Protein AF-A0AA39J751-F1 (afdb_monomer_lite)

InterPro domains:
  IPR036537 Adaptor protein Cbl, N-terminal domain superfamily [G3DSA:1.20.930.20] (16-134)

Radius of gyration: 21.86 Å; chains: 1; bounding box: 58×32×69 Å

Secondary structure (DSSP, 8-state):
--HHHHHHHHHHHHHH---HHHHHHHHHHHHHHHHHHHHHTT-HHHHHHHHHHHHHHHHHHHHHHHHGGGGHHHHHHHHHHHHHHHHHHHHHHHHTTSS-SSSTHHHHHHHHHHHHHHHHHHHHHHHHHHHHHHHHHHHHHHHHHHHHHHHHHHTTS-------------------

Organism: Armillaria tabescens (NCBI:txid1929756)

pLDDT: mean 74.86, std 17.62, range [32.31, 93.88]

Foldseek 3Di:
DQLVVLLVLLVVCLVVDPQVLLNVLSVLLSVLSVLLCVQVVPDPLSSLLSNLSSVVSVVLSVVCVVCPPVCSVVSSVLSVVSSVLSVVSNVVSVVLPPDDDDDCVVVSNVVVVVVSVVSSVVSVVSVVVVCVVVVVVVVVVVVVVVVVVVCVVVVPDDDDDDDDDDDDPPPPDDDD

Structure (mmCIF, N/CA/C/O backbone):
data_AF-A0AA39J751-F1
#
_entry.id   AF-A0AA39J751-F1
#
loop_
_atom_site.group_PDB
_atom_site.id
_atom_site.type_symbol
_atom_site.label_atom_id
_atom_site.label_alt_id
_atom_site.label_comp_id
_atom_site.label_asym_id
_atom_site.label_entity_id
_atom_site.label_seq_id
_atom_site.pdbx_PDB_ins_code
_atom_site.Cartn_x
_atom_site.Cartn_y
_atom_site.Cartn_z
_atom_site.occupancy
_atom_site.B_iso_or_equiv
_atom_site.auth_seq_id
_atom_site.auth_comp_id
_atom_site.auth_asym_id
_atom_site.auth_atom_id
_atom_site.pdbx_PDB_model_num
ATOM 1 N N . MET A 1 1 ? -1.130 17.991 13.499 1.00 44.69 1 MET A N 1
ATOM 2 C CA . MET A 1 1 ? -2.196 17.368 12.685 1.00 44.69 1 MET A CA 1
ATOM 3 C C . MET A 1 1 ? -1.566 16.686 11.463 1.00 44.69 1 MET A C 1
ATOM 5 O O . MET A 1 1 ? -1.571 17.289 10.403 1.00 44.69 1 MET A O 1
ATOM 9 N N . PRO A 1 2 ? -0.968 15.486 11.592 1.00 52.69 2 PRO A N 1
ATOM 10 C CA . PRO A 1 2 ? -0.343 14.783 10.456 1.00 52.69 2 PRO A CA 1
ATOM 11 C C . PRO A 1 2 ? -1.305 13.829 9.717 1.00 52.69 2 PRO A C 1
ATOM 13 O O . PRO A 1 2 ? -1.109 13.541 8.549 1.00 52.69 2 PRO A O 1
ATOM 16 N N . ALA A 1 3 ? -2.363 13.363 10.385 1.00 51.06 3 ALA A N 1
ATOM 17 C CA . ALA A 1 3 ? -3.207 12.248 9.940 1.00 51.06 3 ALA A CA 1
ATOM 18 C C . ALA A 1 3 ? -4.191 12.637 8.810 1.00 51.06 3 ALA A C 1
ATOM 20 O O . ALA A 1 3 ? -4.148 12.081 7.716 1.00 51.06 3 ALA A O 1
ATOM 21 N N . LEU A 1 4 ? -4.925 13.745 8.997 1.00 56.97 4 LEU A N 1
ATOM 22 C CA . LEU A 1 4 ? -5.780 14.348 7.960 1.00 56.97 4 LEU A CA 1
ATOM 23 C C . LEU A 1 4 ? -5.003 14.705 6.677 1.00 56.97 4 LEU A C 1
ATOM 25 O O . LEU A 1 4 ? -5.584 14.791 5.604 1.00 56.97 4 LEU A O 1
ATOM 29 N N . ASN A 1 5 ? -3.690 14.919 6.797 1.00 73.31 5 ASN A N 1
ATOM 30 C CA . ASN A 1 5 ? -2.817 15.235 5.675 1.00 73.31 5 ASN A CA 1
ATOM 31 C C . ASN A 1 5 ? -2.575 14.004 4.784 1.00 73.31 5 ASN A C 1
ATOM 33 O O . ASN A 1 5 ? -2.572 14.139 3.569 1.00 73.31 5 ASN A O 1
ATOM 37 N N . ALA A 1 6 ? -2.426 12.808 5.368 1.00 75.00 6 ALA A N 1
ATOM 38 C CA . ALA A 1 6 ? -2.162 11.582 4.614 1.00 75.00 6 ALA A CA 1
ATOM 39 C C . ALA A 1 6 ? -3.370 11.165 3.761 1.00 75.00 6 ALA A C 1
ATOM 41 O O . ALA A 1 6 ? -3.232 10.978 2.559 1.00 75.00 6 ALA A O 1
ATOM 42 N N . SER A 1 7 ? -4.571 11.089 4.347 1.00 78.75 7 SER A N 1
ATOM 43 C CA . SER A 1 7 ? -5.783 10.748 3.580 1.00 78.75 7 SER A CA 1
ATOM 44 C C . SER A 1 7 ? -6.075 11.774 2.475 1.00 78.75 7 SER A C 1
ATOM 46 O O . SER A 1 7 ? -6.385 11.403 1.346 1.00 78.75 7 SER A O 1
ATOM 48 N N . LEU A 1 8 ? -5.902 13.069 2.767 1.00 83.00 8 LEU A N 1
ATOM 49 C CA . LEU A 1 8 ? -6.134 14.149 1.803 1.00 83.00 8 LEU A CA 1
ATOM 50 C C . LEU A 1 8 ? -5.124 14.112 0.643 1.00 83.00 8 LEU A C 1
ATOM 52 O O . LEU A 1 8 ? -5.510 14.302 -0.506 1.00 83.00 8 LEU A O 1
ATOM 56 N N . GLN A 1 9 ? -3.853 13.803 0.913 1.00 82.19 9 GLN A N 1
ATOM 57 C CA . GLN A 1 9 ? -2.849 13.607 -0.138 1.00 82.19 9 GLN A CA 1
ATOM 58 C C . GLN A 1 9 ? -3.216 12.450 -1.070 1.00 82.19 9 GLN A C 1
ATOM 60 O O . GLN A 1 9 ? -3.222 12.640 -2.285 1.00 82.19 9 GLN A O 1
ATOM 65 N N . VAL A 1 10 ? -3.596 11.288 -0.525 1.00 80.50 10 VAL A N 1
ATOM 66 C CA . VAL A 1 10 ? -4.036 10.160 -1.361 1.00 80.50 10 VAL A CA 1
ATOM 67 C C . VAL A 1 10 ? -5.333 10.493 -2.110 1.00 80.50 10 VAL A C 1
ATOM 69 O O . VAL A 1 10 ? -5.489 10.106 -3.265 1.00 80.50 10 VAL A O 1
ATOM 72 N N . ALA A 1 11 ? -6.252 11.251 -1.508 1.00 81.50 11 ALA A N 1
ATOM 73 C CA . ALA A 1 11 ? -7.476 11.684 -2.179 1.00 81.50 11 ALA A CA 1
ATOM 74 C C . ALA A 1 11 ? -7.195 12.574 -3.403 1.00 81.50 11 ALA A C 1
ATOM 76 O O . ALA A 1 11 ? -7.826 12.391 -4.442 1.00 81.50 11 ALA A O 1
ATOM 77 N N . ASN A 1 12 ? -6.197 13.458 -3.330 1.00 83.38 12 ASN A N 1
ATOM 78 C CA . ASN A 1 12 ? -5.778 14.259 -4.484 1.00 83.38 12 ASN A CA 1
ATOM 79 C C . ASN A 1 12 ? -5.253 13.383 -5.636 1.00 83.38 12 ASN A C 1
ATOM 81 O O . ASN A 1 12 ? -5.493 13.695 -6.800 1.00 83.38 12 ASN A O 1
ATOM 85 N N . ILE A 1 13 ? -4.582 12.266 -5.326 1.00 82.25 13 ILE A N 1
ATOM 86 C CA . ILE A 1 13 ? -4.140 11.297 -6.342 1.00 82.25 13 ILE A CA 1
ATOM 87 C C . ILE A 1 13 ? -5.348 10.681 -7.056 1.00 82.25 13 ILE A C 1
ATOM 89 O O . ILE A 1 13 ? -5.309 10.491 -8.267 1.00 82.25 13 ILE A O 1
ATOM 93 N N . ILE A 1 14 ? -6.445 10.403 -6.343 1.00 83.25 14 ILE A N 1
ATOM 94 C CA . ILE A 1 14 ? -7.677 9.876 -6.955 1.00 83.25 14 ILE A CA 1
ATOM 95 C C . ILE A 1 14 ? -8.238 10.868 -7.977 1.00 83.25 14 ILE A C 1
ATOM 97 O O . ILE A 1 14 ? -8.622 10.459 -9.068 1.00 83.25 14 ILE A O 1
ATOM 101 N N . GLU A 1 15 ? -8.282 12.157 -7.638 1.00 78.00 15 GLU A N 1
ATOM 102 C CA . GLU A 1 15 ? -8.803 13.196 -8.536 1.00 78.00 15 GLU A CA 1
ATOM 103 C C . GLU A 1 15 ? -7.906 13.427 -9.761 1.00 78.00 15 GLU A C 1
ATOM 105 O O . GLU A 1 15 ? -8.407 13.754 -10.838 1.00 78.00 15 GLU A O 1
ATOM 110 N N . ALA A 1 16 ? -6.591 13.248 -9.610 1.00 79.25 16 ALA A N 1
ATOM 111 C CA . ALA A 1 16 ? -5.612 13.468 -10.671 1.00 79.25 16 ALA A CA 1
ATOM 112 C C . ALA A 1 16 ? -5.353 12.232 -11.552 1.00 79.25 16 ALA A C 1
ATOM 114 O O . ALA A 1 16 ? -4.878 12.370 -12.683 1.00 79.25 16 ALA A O 1
ATOM 115 N N . SER A 1 17 ? -5.624 11.022 -11.056 1.00 77.69 17 SER A N 1
ATOM 116 C CA . SER A 1 17 ? -5.229 9.792 -11.740 1.00 77.69 17 SER A CA 1
ATOM 117 C C . SER A 1 17 ? -6.149 9.452 -12.911 1.00 77.69 17 SER A C 1
ATOM 119 O O . SER A 1 17 ? -7.360 9.317 -12.769 1.00 77.69 17 SER A O 1
ATOM 121 N N . VAL A 1 18 ? -5.545 9.217 -14.076 1.00 79.25 18 VAL A N 1
ATOM 122 C CA . VAL A 1 18 ? -6.218 8.684 -15.278 1.00 79.25 18 VAL A CA 1
ATOM 123 C C . VAL A 1 18 ? -5.935 7.179 -15.440 1.00 79.25 18 VAL A C 1
ATOM 125 O O . VAL A 1 18 ? -6.320 6.557 -16.428 1.00 79.25 18 VAL A O 1
ATOM 128 N N . ILE A 1 19 ? -5.230 6.576 -14.475 1.00 85.06 19 ILE A N 1
ATOM 129 C CA . ILE A 1 19 ? -4.712 5.210 -14.552 1.00 85.06 19 ILE A CA 1
ATOM 130 C C . ILE A 1 19 ? -5.529 4.309 -13.615 1.00 85.06 19 ILE A C 1
ATOM 132 O O . ILE A 1 19 ? -5.370 4.396 -12.394 1.00 85.06 19 ILE A O 1
ATOM 136 N N . PRO A 1 20 ? -6.357 3.386 -14.149 1.00 88.44 20 PRO A N 1
ATOM 137 C CA . PRO A 1 20 ? -7.373 2.693 -13.353 1.00 88.44 20 PRO A CA 1
ATOM 138 C C . PRO A 1 20 ? -6.842 1.905 -12.148 1.00 88.44 20 PRO A C 1
ATOM 140 O O . PRO A 1 20 ? -7.502 1.835 -11.114 1.00 88.44 20 PRO A O 1
ATOM 143 N N . TYR A 1 21 ? -5.660 1.291 -12.261 1.00 88.69 21 TYR A N 1
ATOM 144 C CA . TYR A 1 21 ? -5.075 0.501 -11.169 1.00 88.69 21 TYR A CA 1
ATOM 145 C C . TYR A 1 21 ? -4.431 1.369 -10.075 1.00 88.69 21 TYR A C 1
ATOM 147 O O . TYR A 1 21 ? -4.391 0.956 -8.922 1.00 88.69 21 TYR A O 1
ATOM 155 N N . VAL A 1 22 ? -3.969 2.581 -10.400 1.00 89.75 22 VAL A N 1
ATOM 156 C CA . VAL A 1 22 ? -3.473 3.543 -9.399 1.00 89.75 22 VAL A CA 1
ATOM 157 C C . VAL A 1 22 ? -4.650 4.166 -8.657 1.00 89.75 22 VAL A C 1
ATOM 159 O O . VAL A 1 22 ? -4.647 4.222 -7.431 1.00 89.75 22 VAL A O 1
ATOM 162 N N . GLU A 1 23 ? -5.695 4.560 -9.386 1.00 91.31 23 GLU A N 1
ATOM 163 C CA . GLU A 1 23 ? -6.921 5.109 -8.804 1.00 91.31 23 GLU A CA 1
ATOM 164 C C . GLU A 1 23 ? -7.580 4.119 -7.828 1.00 91.31 23 GLU A C 1
ATOM 166 O O . GLU A 1 23 ? -7.971 4.485 -6.716 1.00 91.31 23 GLU A O 1
ATOM 171 N N . LYS A 1 24 ? -7.680 2.843 -8.223 1.00 92.88 24 LYS A N 1
ATOM 172 C CA . LYS A 1 24 ? -8.245 1.783 -7.380 1.00 92.88 24 LYS A CA 1
ATOM 173 C C . LYS A 1 24 ? -7.438 1.586 -6.094 1.00 92.88 24 LYS A C 1
ATOM 175 O O . LYS A 1 24 ? -8.032 1.556 -5.013 1.00 9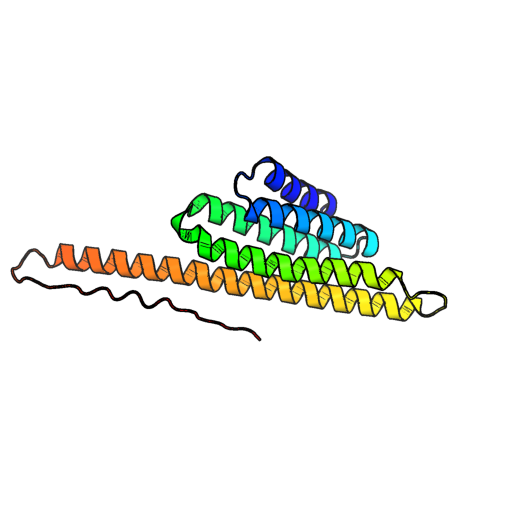2.88 24 LYS A O 1
ATOM 180 N N . LEU A 1 25 ? -6.112 1.506 -6.203 1.00 93.38 25 LEU A N 1
ATOM 181 C CA . LEU A 1 25 ? -5.218 1.416 -5.052 1.00 93.38 25 LEU A CA 1
ATOM 182 C C . LEU A 1 25 ? -5.381 2.627 -4.121 1.00 93.38 25 LEU A C 1
ATOM 184 O O . LEU A 1 25 ? -5.545 2.452 -2.914 1.00 93.38 25 LEU A O 1
ATOM 188 N N . ALA A 1 26 ? -5.395 3.844 -4.671 1.00 93.44 26 ALA A N 1
ATOM 189 C CA . ALA A 1 26 ? -5.534 5.080 -3.905 1.00 93.44 26 ALA A CA 1
ATOM 190 C C . ALA A 1 26 ? -6.867 5.136 -3.137 1.00 93.44 26 ALA A C 1
ATOM 192 O O . ALA A 1 26 ? -6.884 5.433 -1.942 1.00 93.44 26 ALA A O 1
ATOM 193 N N . LYS A 1 27 ? -7.981 4.746 -3.772 1.00 92.56 27 LYS A N 1
ATOM 194 C CA . LYS A 1 27 ? -9.295 4.623 -3.110 1.00 92.56 27 LYS A CA 1
ATOM 195 C C . LYS A 1 27 ? -9.263 3.661 -1.925 1.00 92.56 27 LYS A C 1
ATOM 197 O O . LYS A 1 27 ? -9.809 3.965 -0.863 1.00 92.56 27 LYS A O 1
ATOM 202 N N . LEU A 1 28 ? -8.629 2.503 -2.095 1.00 93.88 28 LEU A N 1
ATOM 203 C CA . LEU A 1 28 ? -8.510 1.522 -1.021 1.00 93.88 28 LEU A CA 1
ATOM 204 C C . LEU A 1 28 ? -7.607 2.030 0.113 1.00 93.88 28 LEU A C 1
ATOM 206 O O . LEU A 1 28 ? -7.941 1.851 1.284 1.00 93.88 28 LEU A O 1
ATOM 210 N N . ALA A 1 29 ? -6.501 2.697 -0.218 1.00 93.69 29 ALA A N 1
ATOM 211 C CA . ALA A 1 29 ? -5.597 3.296 0.757 1.00 93.69 29 ALA A CA 1
ATOM 212 C C . ALA A 1 29 ? -6.291 4.371 1.608 1.00 93.69 29 ALA A C 1
ATOM 214 O O . ALA A 1 29 ? -6.172 4.322 2.831 1.00 93.69 29 ALA A O 1
ATOM 215 N N . VAL A 1 30 ? -7.085 5.264 1.000 1.00 93.31 30 VAL A N 1
ATOM 216 C CA . VAL A 1 30 ? -7.921 6.239 1.731 1.00 93.31 30 VAL A CA 1
ATOM 217 C C . VAL A 1 30 ? -8.839 5.527 2.724 1.00 93.31 30 VAL A C 1
ATOM 219 O O . VAL A 1 30 ? -8.818 5.833 3.915 1.00 93.31 30 VAL A O 1
ATOM 222 N N . ALA A 1 31 ? -9.584 4.514 2.268 1.00 91.88 31 ALA A N 1
ATOM 223 C CA . ALA A 1 31 ? -10.505 3.776 3.131 1.00 91.88 31 ALA A CA 1
ATOM 224 C C . ALA A 1 31 ? -9.791 3.097 4.317 1.00 91.88 31 ALA A C 1
ATOM 226 O O . ALA A 1 31 ? -10.306 3.084 5.438 1.00 91.88 31 ALA A O 1
ATOM 227 N N . VAL A 1 32 ? -8.595 2.543 4.096 1.00 90.19 32 VAL A N 1
ATOM 228 C CA . VAL A 1 32 ? -7.786 1.928 5.158 1.00 90.19 32 VAL A CA 1
ATOM 229 C C . VAL A 1 32 ? -7.256 2.969 6.142 1.00 90.19 32 VAL A C 1
ATOM 231 O O . VAL A 1 32 ? -7.359 2.745 7.348 1.00 90.19 32 VAL A O 1
ATOM 234 N N . ILE A 1 33 ? -6.734 4.102 5.662 1.00 90.56 33 ILE A N 1
ATOM 235 C CA . ILE A 1 33 ? -6.237 5.199 6.507 1.00 90.56 33 ILE A CA 1
ATOM 236 C C . ILE A 1 33 ? -7.360 5.718 7.414 1.00 90.56 33 ILE A C 1
ATOM 238 O O . ILE A 1 33 ? -7.184 5.805 8.629 1.00 90.56 33 ILE A O 1
ATOM 242 N N . GLU A 1 34 ? -8.552 5.960 6.868 1.00 89.25 34 GLU A N 1
ATOM 243 C CA . GLU A 1 34 ? -9.710 6.403 7.652 1.00 89.25 34 GLU A CA 1
ATOM 244 C C . GLU A 1 34 ? -10.137 5.368 8.709 1.00 89.25 34 GLU A C 1
ATOM 246 O O . GLU A 1 34 ? -10.457 5.713 9.854 1.00 89.25 34 GLU A O 1
ATOM 251 N N . LEU A 1 35 ? -10.126 4.076 8.359 1.00 85.75 35 LEU A N 1
ATOM 252 C CA . LEU A 1 35 ? -10.429 2.993 9.300 1.00 85.75 35 LEU A CA 1
ATOM 253 C C . LEU A 1 35 ? -9.394 2.905 10.426 1.00 85.75 35 LEU A C 1
ATOM 255 O O . LEU A 1 35 ? -9.772 2.716 11.591 1.00 85.75 35 LEU A O 1
ATOM 259 N N . LEU A 1 36 ? -8.112 3.040 10.085 1.00 85.69 36 LEU A N 1
ATOM 260 C CA . LEU A 1 36 ? -6.993 3.051 11.020 1.00 85.69 36 LEU A CA 1
ATOM 261 C C . LEU A 1 36 ? -7.102 4.226 11.989 1.00 85.69 36 LEU A C 1
ATOM 263 O O . LEU A 1 36 ? -7.032 4.015 13.196 1.00 85.69 36 LEU A O 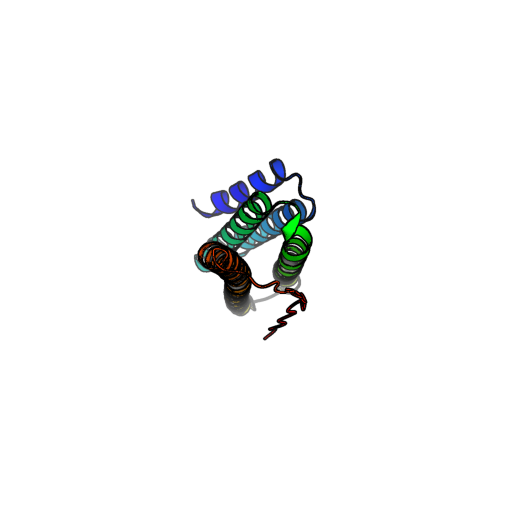1
ATOM 267 N N . GLU A 1 37 ? -7.366 5.437 11.506 1.00 83.88 37 GLU A N 1
ATOM 268 C CA . GLU A 1 37 ? -7.540 6.621 12.353 1.00 83.88 37 GLU A CA 1
ATOM 269 C C . GLU A 1 37 ? -8.728 6.472 13.308 1.00 83.88 37 GLU A C 1
ATOM 271 O O . GLU A 1 37 ? -8.610 6.700 14.519 1.00 83.88 37 GLU A O 1
ATOM 276 N N . LYS A 1 38 ? -9.868 6.003 12.785 1.00 82.62 38 LYS A N 1
ATOM 277 C CA . LYS A 1 38 ? -11.094 5.811 13.566 1.00 82.62 38 LYS A CA 1
ATOM 278 C C . LYS A 1 38 ? -10.913 4.793 14.692 1.00 82.62 38 LYS A C 1
ATOM 280 O O . LYS A 1 38 ? -11.452 4.978 15.785 1.00 82.62 38 LYS A O 1
ATOM 285 N N . LYS A 1 39 ? -10.192 3.696 14.439 1.00 77.44 39 LYS A N 1
ATOM 286 C CA . LYS A 1 39 ? -10.001 2.598 15.408 1.00 77.44 39 LYS A CA 1
ATOM 287 C C . LYS A 1 39 ? -8.769 2.793 16.292 1.00 77.44 39 LYS A C 1
ATOM 289 O O . LYS A 1 39 ? -8.772 2.381 17.451 1.00 77.44 39 LYS A O 1
ATOM 294 N N . GLY A 1 40 ? -7.752 3.459 15.764 1.00 72.50 40 GLY A N 1
ATOM 295 C CA . GLY A 1 40 ? -6.437 3.637 16.357 1.00 72.50 40 GLY A CA 1
ATOM 296 C C . GLY A 1 40 ? -6.318 4.739 17.397 1.00 72.50 40 GLY A C 1
ATOM 297 O O . GLY A 1 40 ? -5.287 4.819 18.056 1.00 72.50 40 GLY A O 1
ATOM 298 N N . LYS A 1 41 ? -7.361 5.557 17.600 1.00 72.06 41 LYS A N 1
ATOM 299 C CA . LYS A 1 41 ? -7.428 6.580 18.664 1.00 72.06 41 LYS A CA 1
ATOM 300 C C . LYS A 1 41 ? -6.158 7.453 18.755 1.00 72.06 41 LYS A C 1
ATOM 302 O O . LYS A 1 41 ? -5.680 7.719 19.855 1.00 72.06 41 LYS A O 1
ATOM 307 N N . ASN A 1 42 ? -5.618 7.900 17.618 1.00 67.06 42 ASN A N 1
ATOM 308 C CA . ASN A 1 42 ? -4.429 8.767 17.526 1.00 67.06 42 ASN A CA 1
ATOM 309 C C . ASN A 1 42 ? -3.121 8.205 18.113 1.00 67.06 42 ASN A C 1
ATOM 311 O O . ASN A 1 42 ? -2.235 8.990 18.467 1.00 67.06 42 ASN A O 1
ATOM 315 N N . ARG A 1 43 ? -2.966 6.882 18.209 1.00 82.50 43 ARG A N 1
ATOM 316 C CA . ARG A 1 43 ? -1.664 6.301 18.554 1.00 82.50 43 ARG A CA 1
ATOM 317 C C . ARG A 1 43 ? -0.610 6.620 17.491 1.00 82.50 43 ARG A C 1
ATOM 319 O O . ARG A 1 43 ? -0.937 6.832 16.326 1.00 82.50 43 ARG A O 1
ATOM 326 N N . GLU A 1 44 ? 0.645 6.685 17.916 1.00 84.94 44 GLU A N 1
ATOM 327 C CA . GLU A 1 44 ? 1.746 7.084 17.037 1.00 84.94 44 GLU A CA 1
ATOM 328 C C . GLU A 1 44 ? 2.053 6.030 15.969 1.00 84.94 44 GLU A C 1
ATOM 330 O O . GLU A 1 44 ? 2.194 6.372 14.802 1.00 84.94 44 GLU A O 1
ATOM 335 N N . ASP A 1 45 ? 2.012 4.749 16.336 1.00 82.88 45 ASP A N 1
ATOM 336 C CA . ASP A 1 45 ? 2.141 3.606 15.420 1.00 82.88 45 ASP A CA 1
ATOM 337 C C . ASP A 1 45 ? 1.118 3.645 14.271 1.00 82.88 45 ASP A C 1
ATOM 339 O O . ASP A 1 45 ? 1.442 3.337 13.126 1.00 82.88 45 ASP A O 1
ATOM 343 N N . VAL A 1 46 ? -0.111 4.076 14.562 1.00 85.81 46 VAL A N 1
ATOM 344 C CA . VAL A 1 46 ? -1.179 4.260 13.574 1.00 85.81 46 VAL A CA 1
ATOM 345 C C . VAL A 1 46 ? -0.847 5.398 12.616 1.00 85.81 46 VAL A C 1
ATOM 347 O O . VAL A 1 46 ? -1.024 5.239 11.413 1.00 85.81 46 VAL A O 1
ATOM 350 N N . LYS A 1 47 ? -0.355 6.536 13.122 1.00 87.56 47 LYS A N 1
ATOM 351 C CA . LYS A 1 47 ? 0.023 7.673 12.268 1.00 87.56 47 LYS A CA 1
ATOM 352 C C . LYS A 1 47 ? 1.189 7.316 11.358 1.00 87.56 47 LYS A C 1
ATOM 354 O O . LYS A 1 47 ? 1.114 7.588 10.166 1.00 87.56 47 LYS A O 1
ATOM 359 N N . GLU A 1 48 ? 2.216 6.675 11.911 1.00 89.19 48 GLU A N 1
ATOM 360 C CA . GLU A 1 48 ? 3.371 6.202 11.149 1.00 89.19 48 GLU A CA 1
ATOM 361 C C . GLU A 1 48 ? 2.947 5.215 10.058 1.00 89.19 48 GLU A C 1
ATOM 363 O O . GLU A 1 48 ? 3.438 5.293 8.936 1.00 89.19 48 GLU A O 1
ATOM 368 N N . LEU A 1 49 ? 2.007 4.308 10.351 1.00 89.94 49 LEU A N 1
ATOM 369 C CA . LEU A 1 49 ? 1.467 3.395 9.346 1.00 89.94 49 LEU A CA 1
ATOM 370 C C . LEU A 1 49 ? 0.684 4.142 8.255 1.00 89.94 49 LEU A C 1
ATOM 372 O O . LEU A 1 49 ? 0.903 3.874 7.076 1.00 89.94 49 LEU A O 1
ATOM 376 N N . CYS A 1 50 ? -0.187 5.089 8.615 1.00 90.62 50 CYS A N 1
ATOM 377 C CA . CYS A 1 50 ? -0.931 5.897 7.642 1.00 90.62 50 CYS A CA 1
ATOM 378 C C . CYS A 1 50 ? 0.006 6.706 6.732 1.00 90.62 50 CYS A C 1
ATOM 380 O O . CYS A 1 50 ? -0.181 6.729 5.516 1.00 90.62 50 CYS A O 1
ATOM 382 N N . GLU A 1 51 ? 1.036 7.332 7.302 1.00 91.12 51 GLU A N 1
ATOM 383 C CA . GLU A 1 51 ? 2.056 8.063 6.548 1.00 91.12 51 GLU A CA 1
ATOM 384 C C . GLU A 1 51 ? 2.875 7.122 5.659 1.00 91.12 51 GLU A C 1
ATOM 386 O O . GLU A 1 51 ? 3.131 7.426 4.496 1.00 91.12 51 GLU A O 1
ATOM 391 N N . SER A 1 52 ? 3.224 5.939 6.171 1.00 91.31 52 SER A N 1
ATOM 392 C CA . SER A 1 52 ? 3.931 4.909 5.413 1.00 91.31 52 SER A CA 1
ATOM 393 C C . SER A 1 52 ? 3.135 4.463 4.183 1.00 91.31 52 SER A C 1
ATOM 395 O O . SER A 1 52 ? 3.708 4.411 3.095 1.00 91.31 52 SER A O 1
ATOM 397 N N . ILE A 1 53 ? 1.827 4.216 4.335 1.00 91.19 53 ILE A N 1
ATOM 398 C CA . ILE A 1 53 ? 0.910 3.870 3.237 1.00 91.19 53 ILE A CA 1
ATOM 399 C C . ILE A 1 53 ? 0.829 5.014 2.222 1.00 91.19 53 ILE A C 1
ATOM 401 O O . ILE A 1 53 ? 1.019 4.773 1.032 1.00 91.19 53 ILE A O 1
ATOM 405 N N . ASN A 1 54 ? 0.586 6.247 2.681 1.00 91.44 54 ASN A N 1
ATOM 406 C CA . ASN A 1 54 ? 0.514 7.427 1.816 1.00 91.44 54 ASN A CA 1
ATOM 407 C C . ASN A 1 54 ? 1.791 7.596 0.985 1.00 91.44 54 ASN A C 1
ATOM 409 O O . ASN A 1 54 ? 1.723 7.698 -0.235 1.00 91.44 54 ASN A O 1
ATOM 413 N N . ASN A 1 55 ? 2.959 7.536 1.627 1.00 90.94 55 ASN A N 1
ATOM 414 C CA . ASN A 1 55 ? 4.242 7.688 0.947 1.00 90.94 55 ASN A CA 1
ATOM 415 C C . ASN A 1 55 ? 4.452 6.609 -0.123 1.00 90.94 55 ASN A C 1
ATOM 417 O O . ASN A 1 55 ? 4.928 6.925 -1.210 1.00 90.94 55 ASN A O 1
ATOM 421 N N . THR A 1 56 ? 4.070 5.355 0.146 1.00 89.81 56 THR A N 1
ATOM 422 C CA . THR A 1 56 ? 4.152 4.287 -0.862 1.00 89.81 56 THR A CA 1
ATOM 423 C C . THR A 1 56 ? 3.242 4.567 -2.057 1.00 89.81 56 THR A C 1
ATOM 425 O O . THR A 1 56 ? 3.701 4.462 -3.192 1.00 89.81 56 THR A O 1
ATOM 428 N N . VAL A 1 57 ? 1.980 4.957 -1.831 1.00 90.62 57 VAL A N 1
ATOM 429 C CA . VAL A 1 57 ? 1.040 5.256 -2.928 1.00 90.62 57 VAL A CA 1
ATOM 430 C C . VAL A 1 57 ? 1.540 6.426 -3.780 1.00 90.62 57 VAL A C 1
ATOM 432 O O . VAL A 1 57 ? 1.534 6.324 -5.004 1.00 90.62 57 VAL A O 1
ATOM 435 N N . THR A 1 58 ? 2.045 7.492 -3.155 1.00 89.12 58 THR A N 1
ATOM 436 C CA . THR A 1 58 ? 2.626 8.650 -3.856 1.00 89.12 58 THR A CA 1
ATOM 437 C C . THR A 1 58 ? 3.848 8.266 -4.693 1.00 89.12 58 THR A C 1
ATOM 439 O O . THR A 1 58 ? 3.986 8.704 -5.833 1.00 89.12 58 THR A O 1
ATOM 442 N N . VAL A 1 59 ? 4.736 7.418 -4.162 1.00 87.81 59 VAL A N 1
ATOM 443 C CA . VAL A 1 59 ? 5.914 6.937 -4.904 1.00 87.81 59 VAL A CA 1
ATOM 444 C C . VAL A 1 59 ? 5.498 6.099 -6.113 1.00 87.81 59 VAL A C 1
ATOM 446 O O . VAL A 1 59 ? 6.044 6.293 -7.199 1.00 87.81 59 VAL A O 1
ATOM 449 N N . ILE A 1 60 ? 4.517 5.206 -5.950 1.00 88.06 60 ILE A N 1
ATOM 450 C CA . ILE A 1 60 ? 3.972 4.408 -7.054 1.00 88.06 60 ILE A CA 1
ATOM 451 C C . ILE A 1 60 ? 3.380 5.324 -8.129 1.00 88.06 60 ILE A C 1
ATOM 453 O O . ILE A 1 60 ? 3.720 5.175 -9.299 1.00 88.06 60 ILE A O 1
ATOM 457 N N . GLU A 1 61 ? 2.537 6.287 -7.752 1.00 89.31 61 GLU A N 1
ATOM 458 C CA . GLU A 1 61 ? 1.927 7.227 -8.698 1.00 89.31 61 GLU A CA 1
ATOM 459 C C . GLU A 1 61 ? 2.984 8.035 -9.466 1.00 89.31 61 GLU A C 1
ATOM 461 O O . GLU A 1 61 ? 2.951 8.073 -10.698 1.00 89.31 61 GLU A O 1
ATOM 466 N N . THR A 1 62 ? 3.981 8.577 -8.761 1.00 86.69 62 THR A N 1
ATOM 467 C CA . THR A 1 62 ? 5.096 9.312 -9.375 1.00 86.69 62 THR A CA 1
ATOM 468 C C . THR A 1 62 ? 5.851 8.443 -10.384 1.00 86.69 62 THR A C 1
ATOM 470 O O . THR A 1 62 ? 6.140 8.877 -11.499 1.00 86.69 62 THR A O 1
ATOM 473 N N . LEU A 1 63 ? 6.165 7.195 -10.029 1.00 83.06 63 LEU A N 1
ATOM 474 C CA . LEU A 1 63 ? 6.960 6.316 -10.889 1.00 83.06 63 LEU A CA 1
ATOM 475 C C . LEU A 1 63 ? 6.182 5.792 -12.090 1.00 83.06 63 LEU A C 1
ATOM 477 O O . LEU A 1 63 ? 6.757 5.697 -13.177 1.00 83.06 63 LEU A O 1
ATOM 481 N N . VAL A 1 64 ? 4.886 5.532 -11.922 1.00 85.56 64 VAL A N 1
ATOM 482 C CA . VAL A 1 64 ? 3.979 5.230 -13.032 1.00 85.56 64 VAL A CA 1
ATOM 483 C C . VAL A 1 64 ? 3.918 6.416 -13.999 1.00 85.56 64 VAL A C 1
ATOM 485 O O . VAL A 1 64 ? 4.030 6.217 -15.208 1.00 85.56 64 VAL A O 1
ATOM 488 N N . ALA A 1 65 ? 3.806 7.648 -13.491 1.00 84.12 65 ALA A N 1
ATOM 489 C CA . ALA A 1 65 ? 3.808 8.849 -14.324 1.00 84.12 65 ALA A CA 1
ATOM 490 C C . ALA A 1 65 ? 5.136 9.038 -15.085 1.00 84.12 65 ALA A C 1
ATOM 492 O O . ALA A 1 65 ? 5.127 9.479 -16.233 1.00 84.12 65 ALA A O 1
ATOM 493 N N . MET A 1 66 ? 6.271 8.666 -14.480 1.00 81.25 66 MET A N 1
ATOM 494 C CA . MET A 1 66 ? 7.594 8.749 -15.112 1.00 81.25 66 MET A CA 1
ATOM 495 C C . MET A 1 66 ? 7.834 7.686 -16.194 1.00 81.25 66 MET A C 1
ATOM 497 O O . MET A 1 66 ? 8.440 7.993 -17.217 1.00 81.25 66 MET A O 1
ATOM 501 N N . HIS A 1 67 ? 7.401 6.443 -15.969 1.00 74.75 67 HIS A N 1
ATOM 502 C CA . HIS A 1 67 ? 7.678 5.314 -16.872 1.00 74.75 67 HIS A CA 1
ATOM 503 C C . HIS A 1 67 ? 6.599 5.102 -17.943 1.00 74.75 67 HIS A C 1
ATOM 505 O O . HIS A 1 67 ? 6.828 4.371 -18.911 1.00 74.75 67 HIS A O 1
ATOM 511 N N . GLY A 1 68 ? 5.423 5.720 -17.792 1.00 72.31 68 GLY A N 1
ATOM 512 C CA . GLY A 1 68 ? 4.319 5.588 -18.739 1.00 72.31 68 GLY A CA 1
ATOM 513 C C . GLY A 1 68 ? 3.917 4.126 -18.978 1.00 72.31 68 GLY A C 1
ATOM 514 O O . GLY A 1 68 ? 3.900 3.304 -18.061 1.00 72.31 68 GLY A O 1
ATOM 515 N N . GLU A 1 69 ? 3.596 3.776 -20.227 1.00 71.94 69 GLU A N 1
ATOM 516 C CA . GLU A 1 69 ? 3.099 2.435 -20.575 1.00 71.94 69 GLU A CA 1
ATOM 517 C C . GLU A 1 69 ? 4.163 1.326 -20.506 1.00 71.94 69 GLU A C 1
ATOM 519 O O . GLU A 1 69 ? 3.809 0.163 -20.308 1.00 71.94 69 GLU A O 1
ATOM 524 N N . GLN A 1 70 ? 5.458 1.650 -20.625 1.00 71.69 70 GLN A N 1
ATOM 525 C CA . GLN A 1 70 ? 6.533 0.645 -20.672 1.00 71.69 70 GLN A CA 1
ATOM 526 C C . GLN A 1 70 ? 6.628 -0.192 -19.387 1.00 71.69 70 GLN A C 1
ATOM 528 O O . GLN A 1 70 ? 6.975 -1.369 -19.454 1.00 71.69 70 GLN A O 1
ATOM 533 N N . GLY A 1 71 ? 6.266 0.383 -18.236 1.00 74.81 71 GLY A N 1
ATOM 534 C CA . GLY A 1 71 ? 6.245 -0.310 -16.944 1.00 74.81 71 GLY A CA 1
ATOM 535 C C . GLY A 1 71 ? 4.861 -0.792 -16.497 1.00 74.81 71 GLY A C 1
ATOM 536 O O . GLY A 1 71 ? 4.734 -1.330 -15.398 1.00 74.81 71 GLY A O 1
ATOM 537 N N . ALA A 1 72 ? 3.807 -0.604 -17.300 1.00 81.00 72 ALA A N 1
ATOM 538 C CA . ALA A 1 72 ? 2.422 -0.743 -16.835 1.00 81.00 72 ALA A CA 1
ATOM 539 C C . ALA A 1 72 ? 2.091 -2.133 -16.266 1.00 81.00 72 ALA A C 1
ATOM 541 O O . ALA A 1 72 ? 1.371 -2.232 -15.276 1.00 81.00 72 ALA A O 1
ATOM 542 N N . ALA A 1 73 ? 2.626 -3.207 -16.858 1.00 84.06 73 ALA A N 1
ATOM 543 C CA . ALA A 1 73 ? 2.418 -4.566 -16.354 1.00 84.06 73 ALA A CA 1
ATOM 544 C C . ALA A 1 73 ? 3.020 -4.757 -14.950 1.00 84.06 73 ALA A C 1
ATOM 546 O O . ALA A 1 73 ? 2.343 -5.260 -14.060 1.00 84.06 73 ALA A O 1
ATOM 547 N N . TYR A 1 74 ? 4.249 -4.282 -14.740 1.00 82.75 74 TYR A N 1
ATOM 548 C CA . TYR A 1 74 ? 4.948 -4.359 -13.457 1.00 82.75 74 TYR A CA 1
ATOM 549 C C . TYR A 1 74 ? 4.248 -3.526 -12.373 1.00 82.75 74 TYR A C 1
ATOM 551 O O . TYR A 1 74 ? 3.951 -4.031 -11.292 1.00 82.75 74 TYR A O 1
ATOM 559 N N . PHE A 1 75 ? 3.887 -2.275 -12.677 1.00 86.06 75 PHE A N 1
ATOM 560 C CA . PHE A 1 75 ? 3.169 -1.434 -11.714 1.00 86.06 75 PHE A CA 1
ATOM 561 C C . PHE A 1 75 ? 1.775 -1.968 -11.395 1.00 86.06 75 PHE A C 1
ATOM 563 O O . PHE A 1 75 ? 1.314 -1.837 -10.265 1.00 86.06 75 PHE A O 1
ATOM 570 N N . LYS A 1 76 ? 1.104 -2.603 -12.360 1.00 89.81 76 LYS A N 1
ATOM 571 C CA . LYS A 1 76 ? -0.174 -3.267 -12.110 1.00 89.81 76 LYS A CA 1
ATOM 572 C C . LYS A 1 76 ? -0.026 -4.421 -11.119 1.00 89.81 76 LYS A C 1
ATOM 574 O O . LYS A 1 76 ? -0.892 -4.566 -10.254 1.00 89.81 76 LYS A O 1
ATOM 579 N N . ASP A 1 77 ? 1.037 -5.213 -11.227 1.00 89.06 77 ASP A N 1
ATOM 580 C CA . ASP A 1 77 ? 1.295 -6.328 -10.312 1.00 89.06 77 ASP A CA 1
ATOM 581 C C . ASP A 1 77 ? 1.574 -5.813 -8.889 1.00 89.06 77 ASP A C 1
ATOM 583 O O . ASP A 1 77 ? 0.905 -6.243 -7.950 1.00 89.06 77 ASP A O 1
ATOM 587 N N . ILE A 1 78 ? 2.429 -4.794 -8.737 1.00 87.44 78 ILE A N 1
ATOM 588 C CA . ILE A 1 78 ? 2.694 -4.148 -7.435 1.00 87.44 78 ILE A CA 1
ATOM 589 C C . ILE A 1 78 ? 1.438 -3.520 -6.837 1.00 87.44 78 ILE A C 1
ATOM 591 O O . ILE A 1 78 ? 1.162 -3.697 -5.650 1.00 87.44 78 ILE A O 1
ATOM 595 N N . CYS A 1 79 ? 0.655 -2.789 -7.638 1.00 91.12 79 CYS A N 1
ATOM 596 C CA . CYS A 1 79 ? -0.596 -2.210 -7.158 1.00 91.12 79 CYS A CA 1
ATOM 597 C C . CYS A 1 79 ? -1.559 -3.303 -6.692 1.00 91.12 79 CYS A C 1
ATOM 599 O O . CYS A 1 79 ? -2.198 -3.145 -5.658 1.00 91.12 79 CYS A O 1
ATOM 601 N N . SER A 1 80 ? -1.634 -4.425 -7.412 1.00 91.75 80 SER A N 1
ATOM 602 C CA . SER A 1 80 ? -2.490 -5.557 -7.039 1.00 91.75 80 SER A CA 1
ATOM 603 C C . SER A 1 80 ? -2.035 -6.213 -5.735 1.00 91.75 80 SER A C 1
ATOM 605 O O . SER A 1 80 ? -2.865 -6.581 -4.903 1.00 91.75 80 SER A O 1
ATOM 607 N N . GLU A 1 81 ? -0.726 -6.336 -5.526 1.00 90.38 81 GLU A N 1
ATOM 608 C CA . GLU A 1 81 ? -0.163 -6.869 -4.289 1.00 90.38 81 GLU A CA 1
ATOM 609 C C . GLU A 1 81 ? -0.447 -5.942 -3.098 1.00 90.38 81 GLU A C 1
ATOM 611 O O . GLU A 1 81 ? -0.978 -6.376 -2.070 1.00 90.38 81 GLU A O 1
ATOM 616 N N . MET A 1 82 ? -0.210 -4.639 -3.271 1.00 91.94 82 MET A N 1
ATOM 617 C CA . MET A 1 82 ? -0.533 -3.636 -2.261 1.00 91.94 82 MET A CA 1
ATOM 618 C C . MET A 1 82 ? -2.036 -3.592 -1.956 1.00 91.94 82 MET A C 1
ATOM 620 O O . MET A 1 82 ? -2.425 -3.498 -0.791 1.00 91.94 82 MET A O 1
ATOM 624 N N . GLU A 1 83 ? -2.894 -3.713 -2.972 1.00 92.94 83 GLU A N 1
ATOM 625 C CA . GLU A 1 83 ? -4.343 -3.828 -2.796 1.00 92.94 83 GLU A CA 1
ATOM 626 C C . GLU A 1 83 ? -4.722 -5.056 -1.961 1.00 92.94 83 GLU A C 1
ATOM 628 O O . GLU A 1 83 ? -5.588 -4.964 -1.086 1.00 92.94 83 GLU A O 1
ATOM 633 N N . GLY A 1 84 ? -4.076 -6.199 -2.201 1.00 90.12 84 GLY A N 1
ATOM 634 C CA . GLY A 1 84 ? -4.268 -7.415 -1.414 1.00 90.12 84 GLY A CA 1
ATOM 635 C C . GLY A 1 84 ? -3.938 -7.193 0.061 1.00 90.12 84 GLY A C 1
ATOM 636 O O . GLY A 1 84 ? -4.747 -7.516 0.937 1.00 90.12 84 GLY A O 1
ATOM 637 N N . TYR A 1 85 ? -2.796 -6.559 0.341 1.00 87.50 85 TYR A N 1
ATOM 638 C CA . TYR A 1 85 ? -2.392 -6.231 1.707 1.00 87.50 85 TYR A CA 1
ATOM 639 C C . TYR A 1 85 ? -3.358 -5.260 2.383 1.00 87.50 85 TYR A C 1
ATOM 641 O O . TYR A 1 85 ? -3.823 -5.533 3.491 1.00 87.50 85 TYR A O 1
ATOM 649 N N . LEU A 1 86 ? -3.709 -4.160 1.715 1.00 90.81 86 LEU A N 1
ATOM 650 C CA . LEU A 1 86 ? -4.635 -3.160 2.245 1.00 90.81 86 LEU A CA 1
ATOM 651 C C . LEU A 1 86 ? -6.043 -3.730 2.465 1.00 90.81 86 LEU A C 1
ATOM 653 O O . LEU A 1 86 ? -6.694 -3.403 3.458 1.00 90.81 86 LEU A O 1
ATOM 657 N N . SER A 1 87 ? -6.498 -4.638 1.602 1.00 90.94 87 SER A N 1
ATOM 658 C CA . SER A 1 87 ? -7.774 -5.339 1.786 1.00 90.94 87 SER A CA 1
ATOM 659 C C . SER A 1 87 ? -7.750 -6.236 3.025 1.00 90.94 87 SER A C 1
ATOM 661 O O . SER A 1 87 ? -8.719 -6.255 3.785 1.00 90.94 87 SER A O 1
ATOM 663 N N . GLY A 1 88 ? -6.630 -6.925 3.276 1.00 87.00 88 GLY A N 1
ATOM 664 C CA . GLY A 1 88 ? -6.409 -7.682 4.511 1.00 87.00 88 GLY A CA 1
ATOM 665 C C . GLY A 1 88 ? -6.457 -6.789 5.754 1.00 87.00 88 GLY A C 1
ATOM 666 O O . GLY A 1 88 ? -7.166 -7.109 6.708 1.00 87.00 88 GLY A O 1
ATOM 667 N N . VAL A 1 89 ? -5.802 -5.617 5.699 1.00 85.88 89 VAL A N 1
ATOM 668 C CA . VAL A 1 89 ? -5.879 -4.593 6.759 1.00 85.88 89 VAL A CA 1
ATOM 669 C C . VAL A 1 89 ? -7.329 -4.213 7.034 1.00 85.88 89 VAL A C 1
ATOM 671 O O . VAL A 1 89 ? -7.785 -4.290 8.173 1.00 85.88 89 VAL A O 1
ATOM 674 N N . ALA A 1 90 ? -8.069 -3.813 5.999 1.00 85.88 90 ALA A N 1
ATOM 675 C CA . ALA A 1 90 ? -9.454 -3.382 6.139 1.00 85.88 90 ALA A CA 1
ATOM 676 C C . ALA A 1 90 ? -10.330 -4.477 6.765 1.00 85.88 90 ALA A C 1
ATOM 678 O O . ALA A 1 90 ? -11.110 -4.188 7.677 1.00 85.88 90 ALA A O 1
ATOM 679 N N . HIS A 1 91 ? -10.174 -5.723 6.311 1.00 84.44 91 HIS A N 1
ATOM 680 C CA . HIS A 1 91 ? -10.923 -6.869 6.814 1.00 84.44 91 HIS A CA 1
ATOM 681 C C . HIS A 1 91 ? -10.656 -7.119 8.305 1.00 84.44 91 HIS A C 1
ATOM 683 O O . HIS A 1 91 ? -11.597 -7.178 9.100 1.00 84.44 91 HIS A O 1
ATOM 689 N N . ASP A 1 92 ? -9.389 -7.191 8.715 1.00 79.81 92 ASP A N 1
ATOM 690 C CA . ASP A 1 92 ? -9.024 -7.433 10.115 1.00 79.81 92 ASP A CA 1
ATOM 691 C C . ASP A 1 92 ? -9.477 -6.290 11.025 1.00 79.81 92 ASP A C 1
ATOM 693 O O . ASP A 1 92 ? -9.995 -6.514 12.122 1.00 79.81 92 ASP A O 1
ATOM 697 N N . LEU A 1 93 ? -9.351 -5.045 10.556 1.00 78.12 93 LEU A N 1
ATOM 698 C CA . LEU A 1 93 ? -9.863 -3.882 11.272 1.00 78.12 93 LEU A CA 1
ATOM 699 C C . LEU A 1 93 ? -11.383 -3.973 11.467 1.00 78.12 93 LEU A C 1
ATOM 701 O O . LEU A 1 93 ? -11.886 -3.562 12.518 1.00 78.12 93 LEU A O 1
ATOM 705 N N . GLN A 1 94 ? -12.129 -4.494 10.492 1.00 76.31 94 GLN A N 1
ATOM 706 C CA . GLN A 1 94 ? -13.579 -4.676 10.575 1.00 76.31 94 GLN A CA 1
ATOM 707 C C . GLN A 1 94 ? -13.981 -5.848 11.493 1.00 76.31 94 GLN A C 1
ATOM 709 O O . GLN A 1 94 ? -14.881 -5.661 12.315 1.00 76.31 94 GLN A O 1
ATOM 714 N N . ASP A 1 95 ? -13.291 -6.997 11.461 1.00 69.81 95 ASP A N 1
ATOM 715 C CA . ASP A 1 95 ? -13.620 -8.183 12.286 1.00 69.81 95 ASP A CA 1
ATOM 716 C C . ASP A 1 95 ? -13.485 -7.929 13.801 1.00 69.81 95 ASP A C 1
ATOM 718 O O . ASP A 1 95 ? -14.276 -8.426 14.610 1.00 69.81 95 ASP A O 1
ATOM 722 N N . VAL A 1 96 ? -12.567 -7.042 14.207 1.00 63.31 96 VAL A N 1
ATOM 723 C CA . VAL A 1 96 ? -12.413 -6.586 15.607 1.00 63.31 96 VAL A CA 1
ATOM 724 C C . VAL A 1 96 ? -13.733 -6.043 16.203 1.00 63.31 96 VAL A C 1
ATOM 726 O O . VAL A 1 96 ? -13.909 -6.012 17.423 1.00 63.31 96 VAL A O 1
ATOM 729 N N . GLN A 1 97 ? -14.702 -5.649 15.369 1.00 53.28 97 GLN A N 1
ATOM 730 C CA . GLN A 1 97 ? -16.003 -5.114 15.778 1.00 53.28 97 GLN A CA 1
ATOM 731 C C . GLN A 1 97 ? -17.013 -6.192 16.232 1.00 53.28 97 GLN A C 1
ATOM 733 O O . GLN A 1 97 ? -17.930 -5.877 16.990 1.00 53.28 97 GLN A O 1
ATOM 738 N N . GLY A 1 98 ? -16.850 -7.460 15.830 1.00 52.84 98 GLY A N 1
ATOM 739 C CA . GLY A 1 98 ? -17.873 -8.504 16.002 1.00 52.84 98 GLY A CA 1
ATOM 740 C C . GLY A 1 98 ? -17.897 -9.239 17.351 1.00 52.84 98 GLY A C 1
ATOM 741 O O . GLY A 1 98 ? -18.880 -9.912 17.657 1.00 52.84 98 GLY A O 1
ATOM 742 N N . LYS A 1 99 ? -16.846 -9.150 18.183 1.00 52.50 99 LYS A N 1
ATOM 743 C CA . LYS A 1 99 ? -16.634 -10.106 19.302 1.00 52.50 99 LYS A CA 1
ATOM 744 C C . LYS A 1 99 ? -16.604 -9.539 20.728 1.00 52.50 99 LYS A C 1
ATOM 746 O O . LYS A 1 99 ? -16.233 -10.263 21.652 1.00 52.50 99 LYS A O 1
ATOM 751 N N . HIS A 1 100 ? -17.025 -8.297 20.972 1.00 51.94 100 HIS A N 1
ATOM 752 C CA . HIS A 1 100 ? -16.848 -7.675 22.296 1.00 51.94 100 HIS A CA 1
ATOM 753 C C . HIS A 1 100 ? -18.150 -7.402 23.069 1.00 51.94 100 HIS A C 1
ATOM 755 O O . HIS A 1 100 ? -18.562 -6.260 23.246 1.00 51.94 100 HIS A O 1
ATOM 761 N N . ARG A 1 101 ? -18.738 -8.466 23.642 1.00 50.12 101 ARG A N 1
ATOM 762 C CA . ARG A 1 101 ? -19.470 -8.396 24.924 1.00 50.12 101 ARG A CA 1
ATOM 763 C C . ARG A 1 101 ? -18.530 -8.870 26.043 1.00 50.12 101 ARG A C 1
ATOM 765 O O . ARG A 1 101 ? -18.241 -10.058 26.138 1.00 50.12 101 ARG A O 1
ATOM 772 N N . GLY A 1 102 ? -18.062 -7.948 26.887 1.00 46.56 102 GLY A N 1
ATOM 773 C CA . GLY A 1 102 ? -17.385 -8.253 28.158 1.00 46.56 102 GLY A CA 1
ATOM 774 C C . GLY A 1 102 ? -15.890 -7.913 28.216 1.00 46.56 102 GLY A C 1
ATOM 775 O O . GLY A 1 102 ? -15.253 -7.692 27.191 1.00 46.56 102 GLY A O 1
ATOM 776 N N . ILE A 1 103 ? -15.359 -7.890 29.447 1.00 48.72 103 ILE A N 1
ATOM 777 C CA . ILE A 1 103 ? -14.093 -7.327 30.001 1.00 48.72 103 ILE A CA 1
ATOM 778 C C . ILE A 1 103 ? -12.779 -7.679 29.241 1.00 48.72 103 ILE A C 1
ATOM 780 O O . ILE A 1 103 ? -11.696 -7.198 29.555 1.00 48.72 103 ILE A O 1
ATOM 784 N N . LYS A 1 104 ? -12.859 -8.407 28.127 1.00 48.62 104 LYS A N 1
ATOM 785 C CA . LYS A 1 104 ? -11.783 -8.756 27.181 1.00 48.62 104 LYS A CA 1
ATOM 786 C C . LYS A 1 104 ? -11.156 -7.564 26.422 1.00 48.62 104 LYS A C 1
ATOM 788 O O . LYS A 1 104 ? -10.329 -7.776 25.539 1.00 48.62 104 LYS A O 1
ATOM 793 N N . GLY A 1 105 ? -11.537 -6.323 26.737 1.00 49.66 105 GLY A N 1
ATOM 794 C CA . GLY A 1 105 ? -11.071 -5.100 26.066 1.00 49.66 105 GLY A CA 1
ATOM 795 C C . GLY A 1 105 ? -9.576 -4.800 26.241 1.00 49.66 105 GLY A C 1
ATOM 796 O O . GLY A 1 105 ? -8.983 -4.173 25.370 1.00 49.66 105 GLY A O 1
ATOM 797 N N . ILE A 1 106 ? -8.946 -5.313 27.303 1.00 44.00 106 ILE A N 1
ATOM 798 C CA . ILE A 1 106 ? -7.507 -5.123 27.557 1.00 44.00 106 ILE A CA 1
ATOM 799 C C . ILE A 1 106 ? -6.657 -5.987 26.605 1.00 44.00 106 ILE A C 1
ATOM 801 O O . ILE A 1 106 ? -5.641 -5.529 26.096 1.00 44.00 106 ILE A O 1
ATOM 805 N N . LEU A 1 107 ? -7.123 -7.194 26.257 1.00 47.22 107 L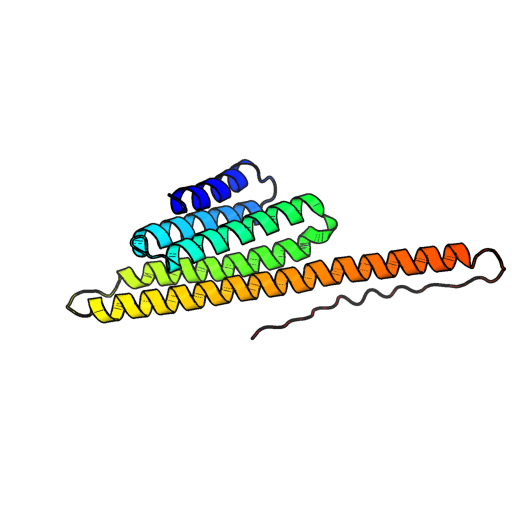EU A N 1
ATOM 806 C CA . LEU A 1 107 ? -6.470 -8.055 25.257 1.00 47.22 107 LEU A CA 1
ATOM 807 C C . LEU A 1 107 ? -6.705 -7.577 23.814 1.00 47.22 107 LEU A C 1
ATOM 809 O O . LEU A 1 107 ? -5.942 -7.935 22.921 1.00 47.22 107 LEU A O 1
ATOM 813 N N . ASN A 1 108 ? -7.753 -6.784 23.572 1.00 58.66 108 ASN A N 1
ATOM 814 C CA . ASN A 1 108 ? -8.080 -6.275 22.238 1.00 58.66 108 ASN A CA 1
ATOM 815 C C . ASN A 1 108 ? -7.136 -5.142 21.805 1.00 58.66 108 ASN A C 1
ATOM 817 O O . ASN A 1 108 ? -6.737 -5.068 20.651 1.00 58.66 108 ASN A O 1
ATOM 821 N N . VAL A 1 109 ? -6.715 -4.296 22.750 1.00 61.50 109 VAL A N 1
ATOM 822 C CA . VAL A 1 109 ? -5.743 -3.221 22.502 1.00 61.50 109 VAL 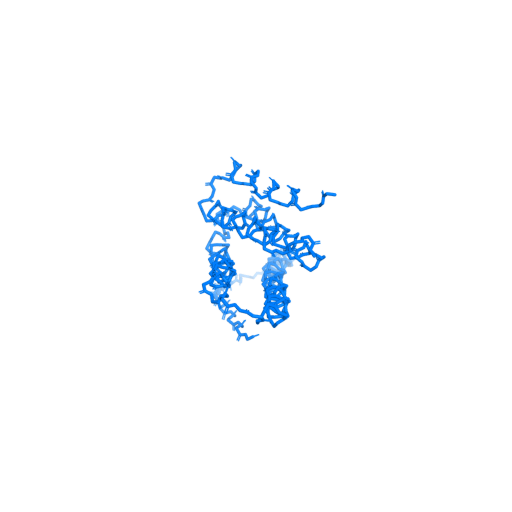A CA 1
ATOM 823 C C . VAL A 1 109 ? -4.383 -3.766 22.070 1.00 61.50 109 VAL A C 1
ATOM 825 O O . VAL A 1 109 ? -3.806 -3.216 21.133 1.00 61.50 109 VAL A O 1
ATOM 828 N N . ASN A 1 110 ? -3.906 -4.829 22.723 1.00 68.00 110 ASN A N 1
ATOM 829 C CA . ASN A 1 110 ? -2.615 -5.439 22.406 1.00 68.00 110 ASN A CA 1
ATOM 830 C C . ASN A 1 110 ? -2.671 -6.159 21.057 1.00 68.00 110 ASN A C 1
ATOM 832 O O . ASN A 1 110 ? -1.834 -5.903 20.211 1.00 68.00 110 ASN A O 1
ATOM 836 N N . LYS A 1 111 ? -3.730 -6.937 20.784 1.00 70.75 111 LYS A N 1
ATOM 837 C CA . LYS A 1 111 ? -3.917 -7.571 19.466 1.00 70.75 111 LYS A CA 1
ATOM 838 C C . LYS A 1 111 ? -4.001 -6.564 18.325 1.00 70.75 111 LYS A C 1
ATOM 840 O O . LYS A 1 111 ? -3.472 -6.804 17.248 1.00 70.75 111 LYS A O 1
ATOM 845 N N . PHE A 1 112 ? -4.683 -5.448 18.560 1.00 73.44 112 PHE A N 1
ATOM 846 C CA . PHE A 1 112 ? -4.786 -4.370 17.588 1.00 73.44 112 PHE A CA 1
ATOM 847 C C . PHE A 1 112 ? -3.424 -3.708 17.335 1.00 73.44 112 PHE A C 1
ATOM 849 O O . PHE A 1 112 ? -3.087 -3.419 16.193 1.00 73.44 112 PHE A O 1
ATOM 856 N N . GLN A 1 113 ? -2.623 -3.521 18.385 1.00 78.00 113 GLN A N 1
ATOM 857 C CA . GLN A 1 113 ? -1.265 -2.988 18.285 1.00 78.00 113 GLN A CA 1
ATOM 858 C C . GLN A 1 113 ? -0.311 -3.957 17.571 1.00 78.00 113 GLN A C 1
ATOM 860 O O . GLN A 1 113 ? 0.399 -3.546 16.658 1.00 78.00 113 GLN A O 1
ATOM 865 N N . ASP A 1 114 ? -0.349 -5.244 17.916 1.00 82.38 114 ASP A N 1
ATOM 866 C CA . ASP A 1 114 ? 0.433 -6.291 17.251 1.00 82.38 114 ASP A CA 1
ATOM 867 C C . ASP A 1 114 ? 0.077 -6.367 15.756 1.00 82.38 114 ASP A C 1
ATOM 869 O O . ASP A 1 114 ? 0.954 -6.490 14.900 1.00 82.38 114 ASP A O 1
ATOM 873 N N . ALA A 1 115 ? -1.213 -6.229 15.423 1.00 82.50 115 ALA A N 1
ATOM 874 C CA . ALA A 1 115 ? -1.678 -6.181 14.042 1.00 82.50 115 ALA A CA 1
ATOM 875 C C . ALA A 1 115 ? -1.126 -4.956 13.298 1.00 82.50 115 ALA A C 1
ATOM 877 O O . ALA A 1 115 ? -0.602 -5.111 12.197 1.00 82.50 115 ALA A O 1
ATOM 878 N N . ILE A 1 116 ? -1.183 -3.760 13.898 1.00 84.50 116 ILE A N 1
ATOM 879 C CA . ILE A 1 116 ? -0.590 -2.540 13.322 1.00 84.50 116 ILE A CA 1
ATOM 880 C C . ILE A 1 116 ? 0.902 -2.731 13.069 1.00 84.50 116 ILE A C 1
ATOM 882 O O . ILE A 1 116 ? 1.379 -2.407 11.983 1.00 84.50 116 ILE A O 1
ATOM 886 N N . GLN A 1 117 ? 1.636 -3.297 14.027 1.00 87.81 117 GLN A N 1
ATOM 887 C CA . GLN A 1 117 ? 3.063 -3.549 13.862 1.00 87.81 117 GLN A CA 1
ATOM 888 C C . GLN A 1 117 ? 3.336 -4.536 12.718 1.00 87.81 117 GLN A C 1
ATOM 890 O O . GLN A 1 117 ? 4.238 -4.311 11.911 1.00 87.81 117 GLN A O 1
ATOM 895 N N . GLY A 1 118 ? 2.525 -5.590 12.598 1.00 88.12 118 GLY A N 1
ATOM 896 C CA . GLY A 1 118 ? 2.586 -6.517 11.468 1.00 88.12 118 GLY A CA 1
ATOM 897 C C . GLY A 1 118 ? 2.280 -5.845 10.126 1.00 88.12 118 GLY A C 1
ATOM 898 O O . GLY A 1 118 ? 2.928 -6.140 9.125 1.00 88.12 118 GLY A O 1
ATOM 899 N N . TYR A 1 119 ? 1.326 -4.911 10.087 1.00 87.69 119 TYR A N 1
ATOM 900 C CA . TYR A 1 119 ? 1.028 -4.127 8.886 1.00 87.69 119 TYR A CA 1
ATOM 901 C C . TYR A 1 119 ? 2.152 -3.173 8.511 1.00 87.69 119 TYR A C 1
ATOM 903 O O . TYR A 1 119 ? 2.516 -3.120 7.341 1.00 87.69 119 TYR A O 1
ATOM 911 N N . LYS A 1 120 ? 2.742 -2.484 9.490 1.00 89.50 120 LYS A N 1
ATOM 912 C CA . LYS A 1 120 ? 3.906 -1.625 9.269 1.00 89.50 120 LYS A CA 1
ATOM 913 C C . LYS A 1 120 ? 5.047 -2.411 8.637 1.00 89.50 120 LYS A C 1
ATOM 915 O O . LYS A 1 120 ? 5.533 -2.011 7.587 1.00 89.50 120 LYS A O 1
ATOM 920 N N . LYS A 1 121 ? 5.373 -3.574 9.212 1.00 91.25 121 LYS A N 1
ATOM 921 C CA . LYS A 1 121 ? 6.396 -4.463 8.660 1.00 91.25 121 LYS A CA 1
ATOM 922 C C . LYS A 1 121 ? 6.098 -4.832 7.203 1.00 91.25 121 LYS A C 1
ATOM 924 O O . LYS A 1 121 ? 6.954 -4.648 6.357 1.00 91.25 121 LYS A O 1
ATOM 929 N N . ARG A 1 122 ? 4.874 -5.272 6.895 1.00 86.25 122 ARG A N 1
ATOM 930 C CA . ARG A 1 122 ? 4.500 -5.647 5.518 1.00 86.25 122 ARG A CA 1
ATOM 931 C C . ARG A 1 122 ? 4.598 -4.495 4.519 1.00 86.25 122 ARG A C 1
ATOM 933 O O . ARG A 1 122 ? 4.992 -4.717 3.383 1.00 86.25 122 ARG A O 1
ATOM 940 N N . VAL A 1 123 ? 4.234 -3.275 4.919 1.00 88.50 123 VAL A N 1
ATOM 941 C CA . VAL A 1 123 ? 4.401 -2.095 4.053 1.00 88.50 123 VAL A CA 1
ATOM 942 C C . VAL A 1 123 ? 5.884 -1.798 3.831 1.00 88.50 123 VAL A C 1
ATOM 944 O O . VAL A 1 123 ? 6.265 -1.446 2.718 1.00 88.50 123 VAL A O 1
ATOM 947 N N . ASP A 1 124 ? 6.719 -1.947 4.859 1.00 89.19 124 ASP A N 1
ATOM 948 C CA . ASP A 1 124 ? 8.166 -1.756 4.740 1.00 89.19 124 ASP A CA 1
ATOM 949 C C . ASP A 1 124 ? 8.818 -2.835 3.854 1.00 89.19 124 ASP A C 1
ATOM 951 O O . ASP A 1 124 ? 9.664 -2.501 3.024 1.00 89.19 124 ASP A O 1
ATOM 955 N N . ASP A 1 125 ? 8.371 -4.090 3.955 1.00 88.69 125 ASP A N 1
ATOM 956 C CA . ASP A 1 125 ? 8.805 -5.193 3.086 1.00 88.69 125 ASP A CA 1
ATOM 957 C C . ASP A 1 125 ? 8.427 -4.900 1.618 1.00 88.69 125 ASP A C 1
ATOM 959 O O . ASP A 1 125 ? 9.290 -4.907 0.741 1.00 88.69 125 ASP A O 1
ATOM 963 N N . LEU A 1 126 ? 7.180 -4.483 1.357 1.00 86.88 126 LEU A N 1
ATOM 964 C CA . LEU A 1 126 ? 6.732 -4.096 0.012 1.00 86.88 126 LEU A CA 1
ATOM 965 C C . LEU A 1 126 ? 7.543 -2.922 -0.565 1.00 86.88 126 LEU A C 1
ATOM 967 O O . LEU A 1 126 ? 7.883 -2.913 -1.749 1.00 86.88 126 LEU A O 1
ATOM 971 N N . LYS A 1 127 ? 7.869 -1.913 0.254 1.00 87.62 127 LYS A N 1
ATOM 972 C CA . LYS A 1 127 ? 8.734 -0.800 -0.173 1.00 87.62 127 LYS A CA 1
ATOM 973 C C . LYS A 1 127 ? 10.124 -1.285 -0.567 1.00 87.62 127 LYS A C 1
ATOM 975 O O . LYS A 1 127 ? 10.695 -0.762 -1.524 1.00 87.62 127 LYS A O 1
ATOM 980 N N . MET A 1 128 ? 10.676 -2.239 0.180 1.00 89.19 128 MET A N 1
ATOM 981 C CA . MET A 1 128 ? 11.984 -2.813 -0.115 1.00 89.19 128 MET A CA 1
ATOM 982 C C . MET A 1 128 ? 11.958 -3.558 -1.452 1.00 89.19 128 MET A C 1
ATOM 984 O O . MET A 1 128 ? 12.801 -3.284 -2.305 1.00 89.19 128 MET A O 1
ATOM 988 N N . ASP A 1 129 ? 10.962 -4.416 -1.674 1.00 85.19 129 ASP A N 1
ATOM 989 C CA . ASP A 1 129 ? 10.812 -5.177 -2.921 1.00 85.19 129 ASP A CA 1
ATOM 990 C C . ASP A 1 129 ? 10.658 -4.260 -4.135 1.00 85.19 129 ASP A C 1
ATOM 992 O O . ASP A 1 129 ? 11.310 -4.452 -5.170 1.00 85.19 129 ASP A O 1
ATOM 996 N N . PHE A 1 130 ? 9.862 -3.203 -3.971 1.00 83.00 130 PHE A N 1
ATOM 997 C CA . PHE A 1 130 ? 9.681 -2.160 -4.969 1.00 83.00 130 PHE A CA 1
ATOM 998 C C . PHE A 1 130 ? 10.990 -1.426 -5.306 1.00 83.00 130 PHE A C 1
ATOM 100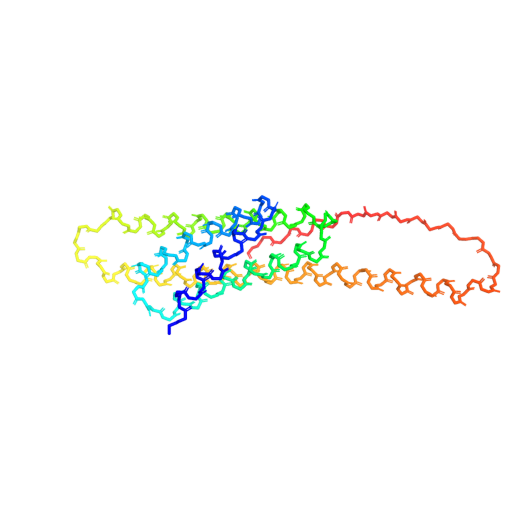0 O O . PHE A 1 130 ? 11.304 -1.192 -6.480 1.00 83.00 130 PHE A O 1
ATOM 1007 N N . LEU A 1 131 ? 11.769 -1.054 -4.284 1.00 85.88 131 LEU A N 1
ATOM 1008 C CA . LEU A 1 131 ? 13.047 -0.364 -4.452 1.00 85.88 131 LEU A CA 1
ATOM 1009 C C . LEU A 1 131 ? 14.082 -1.264 -5.136 1.00 85.88 131 LEU A C 1
ATOM 1011 O O . LEU A 1 131 ? 14.805 -0.787 -6.015 1.00 85.88 131 LEU A O 1
ATOM 1015 N N . ILE A 1 132 ? 14.145 -2.545 -4.760 1.00 86.06 132 ILE A N 1
ATOM 1016 C CA . ILE A 1 132 ? 15.047 -3.537 -5.357 1.00 86.06 132 ILE A CA 1
ATOM 1017 C C . ILE A 1 132 ? 14.766 -3.677 -6.852 1.00 86.06 132 ILE A C 1
ATOM 1019 O O . ILE A 1 132 ? 15.694 -3.554 -7.652 1.00 86.06 132 ILE A O 1
ATOM 1023 N N . HIS A 1 133 ? 13.504 -3.876 -7.235 1.00 80.75 133 HIS A N 1
ATOM 1024 C CA . HIS A 1 133 ? 13.134 -4.027 -8.642 1.00 80.75 133 HIS A CA 1
ATOM 1025 C C . HIS A 1 133 ? 13.423 -2.759 -9.450 1.00 80.75 133 HIS A C 1
ATOM 1027 O O . HIS A 1 133 ? 14.134 -2.817 -10.451 1.00 80.75 133 HIS A O 1
ATOM 1033 N N . THR A 1 134 ? 12.962 -1.597 -8.977 1.00 78.25 134 THR A N 1
ATOM 1034 C CA . THR A 1 134 ? 13.157 -0.325 -9.695 1.00 78.25 134 THR A CA 1
ATOM 1035 C C . THR A 1 134 ? 14.643 0.006 -9.854 1.00 78.25 134 THR A C 1
ATOM 1037 O O . THR A 1 134 ? 15.089 0.438 -10.916 1.00 78.25 134 THR A O 1
ATOM 1040 N N . THR A 1 135 ? 15.446 -0.225 -8.812 1.00 84.75 135 THR A N 1
ATOM 1041 C CA . THR A 1 135 ? 16.897 -0.005 -8.876 1.00 84.75 135 THR A CA 1
ATOM 1042 C C . THR A 1 135 ? 17.567 -1.000 -9.824 1.00 84.75 135 THR A C 1
ATOM 1044 O O . THR A 1 135 ? 18.462 -0.612 -10.575 1.00 84.75 135 THR A O 1
ATOM 1047 N N . GLY A 1 136 ? 17.131 -2.263 -9.821 1.00 83.00 136 GLY A N 1
ATOM 1048 C CA . GLY A 1 136 ? 17.616 -3.297 -10.733 1.00 83.00 136 GLY A CA 1
ATOM 1049 C C . GLY A 1 136 ? 17.412 -2.929 -12.203 1.00 83.00 136 GLY A C 1
ATOM 1050 O O . GLY A 1 136 ? 18.370 -2.973 -12.977 1.00 83.00 136 GLY A O 1
ATOM 1051 N N . ASP A 1 137 ? 16.211 -2.479 -12.566 1.00 80.12 137 ASP A N 1
ATOM 1052 C CA . ASP A 1 137 ? 15.874 -2.069 -13.936 1.00 80.12 137 ASP A CA 1
ATOM 1053 C C . ASP A 1 137 ? 16.695 -0.855 -14.396 1.00 80.12 137 ASP A C 1
ATOM 1055 O O . ASP A 1 137 ? 17.234 -0.832 -15.510 1.00 80.12 137 ASP A O 1
ATOM 1059 N N . VAL A 1 138 ? 16.868 0.141 -13.518 1.00 82.12 138 VAL A N 1
ATOM 1060 C CA . VAL A 1 138 ? 17.707 1.315 -13.805 1.00 82.12 138 VAL A CA 1
ATOM 1061 C C . VAL A 1 138 ? 19.167 0.907 -14.009 1.00 82.12 138 VAL A C 1
ATOM 1063 O O . VAL A 1 138 ? 19.804 1.358 -14.964 1.00 82.12 138 VAL A O 1
ATOM 1066 N N . MET A 1 139 ? 19.717 0.040 -13.151 1.00 83.00 139 MET A N 1
ATOM 1067 C CA . MET A 1 139 ? 21.097 -0.431 -13.302 1.00 83.00 139 MET A CA 1
ATOM 1068 C C . MET A 1 139 ? 21.295 -1.227 -14.593 1.00 83.00 139 MET A C 1
ATOM 1070 O O . MET A 1 139 ? 22.303 -1.027 -15.271 1.00 83.00 139 MET A O 1
ATOM 1074 N N . LEU A 1 140 ? 20.342 -2.091 -14.955 1.00 82.31 140 LEU A N 1
ATOM 1075 C CA . LEU A 1 140 ? 20.398 -2.856 -16.200 1.00 82.31 140 LEU A CA 1
ATOM 1076 C C . LEU A 1 140 ? 20.424 -1.921 -17.415 1.00 82.31 140 LEU A C 1
ATOM 1078 O O . LEU A 1 140 ? 21.318 -2.025 -18.253 1.00 82.31 140 LEU A O 1
ATOM 1082 N N . THR A 1 141 ? 19.524 -0.937 -17.441 1.00 81.06 141 THR A N 1
ATOM 1083 C CA . THR A 1 141 ? 19.457 0.079 -18.502 1.00 81.06 141 THR A CA 1
ATOM 1084 C C . THR A 1 141 ? 20.774 0.857 -18.629 1.00 81.06 141 THR A C 1
ATOM 1086 O O . THR A 1 141 ? 21.273 1.088 -19.731 1.00 81.06 141 THR A O 1
ATOM 1089 N N . LEU A 1 142 ? 21.395 1.231 -17.504 1.00 81.25 142 LEU A N 1
ATOM 1090 C CA . LEU A 1 142 ? 22.691 1.920 -17.505 1.00 81.25 142 LEU A CA 1
ATOM 1091 C C . LEU A 1 142 ? 23.827 1.044 -18.050 1.00 81.25 142 LEU A C 1
ATOM 1093 O O . LEU A 1 142 ? 24.698 1.545 -18.765 1.00 81.25 142 LEU A O 1
ATOM 1097 N N . ILE A 1 143 ? 23.836 -0.253 -17.729 1.00 81.94 143 ILE A N 1
ATOM 1098 C CA . ILE A 1 143 ? 24.816 -1.207 -18.267 1.00 81.94 143 ILE A CA 1
ATOM 1099 C C . ILE A 1 143 ? 24.644 -1.341 -19.784 1.00 81.94 143 ILE A C 1
ATOM 1101 O O . ILE A 1 143 ? 25.638 -1.284 -20.513 1.00 81.94 143 ILE A O 1
ATOM 1105 N N . GLU A 1 144 ? 23.405 -1.449 -20.267 1.00 80.81 144 GLU A N 1
ATOM 1106 C CA . GLU A 1 144 ? 23.091 -1.506 -21.697 1.00 80.81 144 GLU A CA 1
ATOM 1107 C C . GLU A 1 144 ? 23.586 -0.250 -22.425 1.00 80.81 144 GLU A C 1
ATOM 1109 O O . GLU A 1 144 ? 24.367 -0.354 -23.374 1.00 80.81 144 GLU A O 1
ATOM 1114 N N . MET A 1 145 ? 23.244 0.942 -21.927 1.00 81.69 145 MET A N 1
ATOM 1115 C CA . MET A 1 145 ? 23.730 2.211 -22.483 1.00 81.69 145 MET A CA 1
ATOM 1116 C C . MET A 1 145 ? 25.261 2.282 -22.511 1.00 81.69 145 MET A C 1
ATOM 1118 O O . MET A 1 145 ? 25.852 2.690 -23.512 1.00 81.69 145 MET A O 1
ATOM 1122 N N . ARG A 1 146 ? 25.926 1.841 -21.436 1.00 81.69 146 ARG A N 1
ATOM 1123 C CA . ARG A 1 146 ? 27.391 1.827 -21.361 1.00 81.69 146 ARG A CA 1
ATOM 1124 C C . ARG A 1 146 ? 28.011 0.874 -22.383 1.00 81.69 146 ARG A C 1
ATOM 1126 O O . ARG A 1 146 ? 29.034 1.211 -22.975 1.00 81.69 146 ARG A O 1
ATOM 1133 N N . SER A 1 147 ? 27.407 -0.291 -22.606 1.00 79.25 147 SER A N 1
ATOM 1134 C CA . SER A 1 147 ? 27.877 -1.250 -23.611 1.00 79.25 147 SER A CA 1
ATOM 1135 C C . SER A 1 147 ? 27.734 -0.711 -25.038 1.00 79.25 147 SER A C 1
ATOM 1137 O O . SER A 1 147 ? 28.669 -0.832 -25.828 1.00 79.25 147 SER A O 1
ATOM 1139 N N . LEU A 1 148 ? 26.624 -0.033 -25.346 1.00 78.31 148 LEU A N 1
ATOM 1140 C CA . LEU A 1 148 ? 26.400 0.617 -26.640 1.00 78.31 148 LEU A CA 1
ATOM 1141 C C . LEU A 1 148 ? 27.438 1.717 -26.911 1.00 78.31 148 LEU A C 1
ATOM 1143 O O . LEU A 1 148 ? 27.989 1.784 -28.010 1.00 78.31 148 LEU A O 1
ATOM 1147 N N . LEU A 1 149 ? 27.765 2.529 -25.902 1.00 76.62 149 LEU A N 1
ATOM 1148 C CA . LEU A 1 1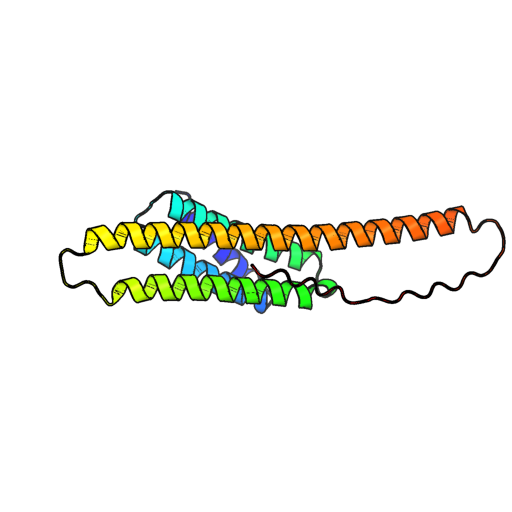49 ? 28.805 3.558 -26.009 1.00 76.62 149 LEU A CA 1
ATOM 1149 C C . LEU A 1 149 ? 30.203 2.955 -26.228 1.00 76.62 149 LEU A C 1
ATOM 1151 O O . LEU A 1 149 ? 30.956 3.443 -27.068 1.00 76.62 149 LEU A O 1
ATOM 1155 N N . ALA A 1 150 ? 30.536 1.858 -25.543 1.00 71.19 150 ALA A N 1
ATOM 1156 C CA . ALA A 1 150 ? 31.819 1.174 -25.722 1.00 71.19 150 ALA A CA 1
ATOM 1157 C C . ALA A 1 150 ? 31.979 0.571 -27.135 1.00 71.19 150 ALA A C 1
ATOM 1159 O O . ALA A 1 150 ? 33.077 0.567 -27.696 1.00 71.19 150 ALA A O 1
ATOM 1160 N N . VAL A 1 151 ? 30.886 0.100 -27.747 1.00 62.12 151 VAL A N 1
ATOM 1161 C CA . VAL A 1 151 ? 30.867 -0.351 -29.152 1.00 62.12 151 VAL A CA 1
ATOM 1162 C C . VAL A 1 151 ? 31.047 0.829 -30.116 1.00 62.12 151 VAL A C 1
ATOM 1164 O O . VAL A 1 151 ? 31.732 0.702 -31.128 1.00 62.12 151 VAL A O 1
ATOM 1167 N N . GLN A 1 152 ? 30.503 2.003 -29.791 1.00 55.97 152 GLN A N 1
ATOM 1168 C CA . GLN A 1 152 ? 30.667 3.212 -30.601 1.00 55.97 152 GLN A CA 1
ATOM 1169 C C . GLN A 1 152 ? 32.106 3.760 -30.563 1.00 55.97 152 GLN A C 1
ATOM 1171 O O . GLN A 1 152 ? 32.611 4.209 -31.590 1.00 55.97 152 GLN A O 1
ATOM 1176 N N . GLU A 1 153 ? 32.798 3.663 -29.422 1.00 55.66 153 GLU A N 1
ATOM 1177 C CA . GLU A 1 153 ? 34.220 4.030 -29.304 1.00 55.66 153 GLU A CA 1
ATOM 1178 C C . GLU A 1 153 ? 35.159 3.031 -30.006 1.00 55.66 153 GLU A C 1
ATOM 1180 O O . GLU A 1 153 ? 36.234 3.409 -30.476 1.00 55.66 153 GLU A O 1
ATOM 1185 N N . THR A 1 154 ? 34.755 1.762 -30.126 1.00 49.91 154 THR A N 1
ATOM 1186 C CA . THR A 1 154 ? 35.558 0.698 -30.761 1.00 49.91 154 THR A CA 1
ATOM 1187 C C . THR A 1 154 ? 35.233 0.470 -32.245 1.00 49.91 154 THR A C 1
ATOM 1189 O O . THR A 1 154 ? 36.052 -0.095 -32.969 1.00 49.91 154 THR A O 1
ATOM 1192 N N . GLY A 1 155 ? 34.121 1.017 -32.749 1.00 44.91 155 GLY A N 1
ATOM 1193 C CA . GLY A 1 155 ? 33.682 0.963 -34.152 1.00 44.91 155 GLY A CA 1
ATOM 1194 C C . GLY A 1 155 ? 34.522 1.757 -35.167 1.00 44.91 155 GLY A C 1
ATOM 1195 O O . GLY A 1 155 ? 34.138 1.851 -36.330 1.00 44.91 155 GLY A O 1
ATOM 1196 N N . SER A 1 156 ? 35.679 2.301 -34.773 1.00 44.03 156 SER A N 1
ATOM 1197 C CA . SER A 1 156 ? 36.669 2.876 -35.702 1.00 44.03 156 SER A CA 1
ATOM 1198 C C . SER A 1 156 ? 37.565 1.816 -36.370 1.00 44.03 156 SER A C 1
ATOM 1200 O O . SER A 1 156 ? 38.378 2.157 -37.228 1.00 44.03 156 SER A O 1
ATOM 1202 N N . LYS A 1 157 ? 37.435 0.518 -36.043 1.00 41.72 157 LYS A N 1
ATOM 1203 C CA . LYS A 1 157 ? 38.118 -0.553 -36.793 1.00 41.72 157 LYS A CA 1
ATOM 1204 C C . LYS A 1 157 ? 37.224 -1.775 -37.027 1.00 41.72 157 LYS A C 1
ATOM 1206 O O . LYS A 1 157 ? 36.819 -2.449 -36.092 1.00 41.72 157 LYS A O 1
ATOM 1211 N N . GLU A 1 158 ? 36.946 -1.980 -38.315 1.00 42.75 158 GLU A N 1
ATOM 1212 C CA . GLU A 1 158 ? 36.364 -3.122 -39.036 1.00 42.75 158 GLU A CA 1
ATOM 1213 C C . GLU A 1 158 ? 36.072 -4.426 -38.270 1.00 42.75 158 GLU A C 1
ATOM 1215 O O . GLU A 1 158 ? 36.952 -5.033 -37.666 1.00 42.75 158 GLU A O 1
ATOM 1220 N N . GLY A 1 159 ? 34.855 -4.944 -38.479 1.00 39.88 159 GLY A N 1
ATOM 1221 C CA . GLY A 1 159 ? 34.505 -6.352 -38.267 1.00 39.88 159 GLY A CA 1
ATOM 1222 C C . GLY A 1 159 ? 33.082 -6.528 -37.745 1.00 39.88 159 GLY A C 1
ATOM 1223 O O . GLY A 1 159 ? 32.802 -6.208 -36.599 1.00 39.88 159 GLY A O 1
ATOM 1224 N N . SER A 1 160 ? 32.174 -7.021 -38.592 1.00 46.09 160 SER A N 1
ATOM 1225 C CA . SER A 1 160 ? 30.757 -7.267 -38.275 1.00 46.09 160 SER A CA 1
ATOM 1226 C C . SER A 1 160 ? 30.575 -8.116 -37.007 1.00 46.09 160 SER A C 1
ATOM 1228 O O . SER A 1 160 ? 31.137 -9.207 -36.912 1.00 46.09 160 SER A O 1
ATOM 1230 N N . VAL A 1 161 ? 29.753 -7.642 -36.061 1.00 46.25 161 VAL A N 1
ATOM 1231 C CA . VAL A 1 161 ? 29.344 -8.402 -34.869 1.00 46.25 161 VAL A CA 1
ATOM 1232 C C . VAL A 1 161 ? 27.819 -8.494 -34.824 1.00 46.25 161 VAL A C 1
ATOM 1234 O O . VAL A 1 161 ? 27.123 -7.481 -34.805 1.00 46.25 161 VAL A O 1
ATOM 1237 N N . ILE A 1 162 ? 27.305 -9.726 -34.808 1.00 41.56 162 ILE A N 1
ATOM 1238 C CA . ILE A 1 162 ? 25.890 -10.035 -34.570 1.00 41.56 162 ILE A CA 1
ATOM 1239 C C . ILE A 1 162 ? 25.664 -10.047 -33.056 1.00 41.56 162 ILE A C 1
ATOM 1241 O O . ILE A 1 162 ? 26.267 -10.856 -32.353 1.00 41.56 162 ILE A O 1
ATOM 1245 N N . ILE A 1 163 ? 24.785 -9.175 -32.557 1.00 46.59 163 ILE A N 1
ATOM 1246 C CA . ILE A 1 163 ? 24.362 -9.167 -31.151 1.00 46.59 163 ILE A CA 1
ATOM 1247 C C . ILE A 1 163 ? 22.990 -9.839 -31.066 1.00 46.59 163 ILE A C 1
ATOM 1249 O O . ILE A 1 163 ? 22.000 -9.312 -31.570 1.00 46.59 163 ILE A O 1
ATOM 1253 N N . GLN A 1 164 ? 22.930 -11.008 -30.429 1.00 36.88 164 GLN A N 1
ATOM 1254 C CA . GLN A 1 164 ? 21.676 -11.696 -30.131 1.00 36.88 164 GLN A CA 1
ATOM 1255 C C . GLN A 1 164 ? 21.273 -11.381 -28.685 1.00 36.88 164 GLN A C 1
ATOM 1257 O O . GLN A 1 164 ? 21.820 -11.937 -27.736 1.00 36.88 164 GLN A O 1
ATOM 1262 N N . ILE A 1 165 ? 20.328 -10.454 -28.520 1.00 44.53 165 ILE A N 1
ATOM 1263 C CA . ILE A 1 165 ? 19.761 -10.097 -27.215 1.00 44.53 165 ILE A CA 1
ATOM 1264 C C . ILE A 1 165 ? 18.627 -11.081 -26.922 1.00 44.53 165 ILE A C 1
ATOM 1266 O O . ILE A 1 165 ? 17.578 -11.029 -27.562 1.00 44.53 165 ILE A O 1
ATOM 1270 N N . THR A 1 166 ? 18.830 -11.992 -25.968 1.00 37.06 166 THR A N 1
ATOM 1271 C CA . THR A 1 166 ? 17.747 -12.844 -25.458 1.00 37.06 166 THR A CA 1
ATOM 1272 C C . THR A 1 166 ? 17.286 -12.272 -24.124 1.00 37.06 166 THR A C 1
ATOM 1274 O O . THR A 1 166 ? 17.964 -12.423 -23.113 1.00 37.06 166 THR A O 1
ATOM 1277 N N . SER A 1 167 ? 16.143 -11.584 -24.134 1.00 41.81 167 SER A N 1
ATOM 1278 C CA . SER A 1 167 ? 15.466 -11.134 -22.916 1.00 41.81 167 SER A CA 1
ATOM 1279 C C . SER A 1 167 ? 14.846 -12.347 -22.223 1.00 41.81 167 SER A C 1
ATOM 1281 O O . SER A 1 167 ? 13.783 -12.833 -22.612 1.00 41.81 167 SER A O 1
ATOM 1283 N N . THR A 1 168 ? 15.519 -12.884 -21.208 1.00 39.72 168 THR A N 1
ATOM 1284 C CA . THR A 1 168 ? 14.863 -13.766 -20.241 1.00 39.72 168 THR A CA 1
ATOM 1285 C C . THR A 1 168 ? 14.236 -12.903 -19.165 1.00 39.72 168 THR A C 1
ATOM 1287 O O . THR A 1 168 ? 14.926 -12.311 -18.342 1.00 39.72 168 THR A O 1
ATOM 1290 N N . ARG A 1 169 ? 12.904 -12.852 -19.209 1.00 42.00 169 ARG A N 1
ATOM 1291 C CA . ARG A 1 169 ? 12.002 -12.352 -18.174 1.00 42.00 169 ARG A CA 1
ATOM 1292 C C . ARG A 1 169 ? 12.451 -12.900 -16.811 1.00 42.00 169 ARG A C 1
ATOM 1294 O O . ARG A 1 169 ? 12.203 -14.064 -16.501 1.00 42.00 169 ARG A O 1
ATOM 1301 N N . SER A 1 170 ? 13.147 -12.088 -16.026 1.00 38.31 170 SER A N 1
ATOM 1302 C CA . SER A 1 170 ? 13.575 -12.464 -14.680 1.00 38.31 170 SER A CA 1
ATOM 1303 C C . SER A 1 170 ? 12.379 -12.365 -13.738 1.00 38.31 170 SER A C 1
ATOM 1305 O O . SER A 1 170 ? 12.131 -11.327 -13.139 1.00 38.31 170 SER A O 1
ATOM 1307 N N . LEU A 1 171 ? 11.604 -13.447 -13.634 1.00 38.56 171 LEU A N 1
ATOM 1308 C CA . LEU A 1 171 ? 10.660 -13.640 -12.535 1.00 38.56 171 LEU A CA 1
ATOM 1309 C C . LEU A 1 171 ? 11.465 -14.000 -11.283 1.00 38.56 171 LEU A C 1
ATOM 1311 O O . LEU A 1 171 ? 11.679 -15.177 -10.995 1.00 38.56 171 LEU A O 1
ATOM 1315 N N . PHE A 1 172 ? 11.933 -12.994 -10.548 1.00 36.56 172 PHE A N 1
ATOM 1316 C CA . PHE A 1 172 ? 12.392 -13.204 -9.180 1.00 36.56 172 PHE A CA 1
ATOM 1317 C C . PHE A 1 172 ? 11.184 -13.115 -8.250 1.00 36.56 172 PHE A C 1
ATOM 1319 O O . PHE A 1 172 ? 10.831 -12.053 -7.753 1.00 36.56 172 PHE A O 1
ATOM 1326 N N . PHE A 1 173 ? 10.533 -14.258 -8.037 1.00 38.81 173 PHE A N 1
ATOM 1327 C CA . PHE A 1 173 ? 9.646 -14.431 -6.895 1.00 38.81 173 PHE A CA 1
ATOM 1328 C C . PHE A 1 173 ? 10.504 -14.558 -5.637 1.00 38.81 173 PHE A C 1
ATOM 1330 O O . PHE A 1 173 ? 11.212 -15.553 -5.480 1.00 38.81 173 PHE A O 1
ATOM 1337 N N . PHE A 1 174 ? 10.397 -13.601 -4.722 1.00 32.31 174 PHE A N 1
ATOM 1338 C CA . PHE A 1 174 ? 10.785 -13.807 -3.332 1.00 32.31 174 PHE A CA 1
ATOM 1339 C C . PHE A 1 174 ? 9.595 -13.464 -2.440 1.00 32.31 174 PHE A C 1
ATOM 1341 O O . PHE A 1 174 ? 9.429 -12.338 -2.007 1.00 32.31 174 PHE A O 1
ATOM 1348 N N . PHE A 1 175 ? 8.759 -14.470 -2.176 1.00 35.78 175 PHE A N 1
ATOM 1349 C CA . PHE A 1 175 ? 7.867 -14.456 -1.020 1.00 35.78 175 PHE A CA 1
ATOM 1350 C C . PHE A 1 175 ? 8.585 -15.127 0.152 1.00 35.78 175 PHE A C 1
ATOM 1352 O O . PHE A 1 175 ? 8.902 -16.319 0.061 1.00 35.78 175 PHE A O 1
ATOM 1359 N N . SER A 1 176 ? 8.792 -14.409 1.257 1.00 35.47 176 SER A N 1
ATOM 1360 C CA . SER A 1 176 ? 8.737 -14.948 2.631 1.00 35.47 176 SER A CA 1
ATOM 1361 C C . SER A 1 176 ? 8.702 -13.836 3.668 1.00 35.47 176 SER A C 1
ATOM 1363 O O . SER A 1 176 ? 9.637 -13.011 3.662 1.00 35.47 176 SER A O 1
#

Sequence (176 aa):
MPALNASLQVANIIEASVIPYVEKLAKLAVAVIELLEKKGKNREDVKELCESINNTVTVIETLVAMHGEQGAAYFKDICSEMEGYLSGVAHDLQDVQGKHRGIKGILNVNKFQDAIQGYKKRVDDLKMDFLIHTTGDVMLTLIEMRSLLAVQETGSKEGSVIIQITSTRSLFFFFS